Protein AF-A0A7V6BZC9-F1 (afdb_monomer_lite)

Radius of gyration: 15.4 Å; chains: 1; bounding box: 30×30×42 Å

Sequence (79 aa):
FDDDIYLLWDELAMPPFSFFDDGSLASEQQFYQLTVVQLLVNEQQTATNVQAIANKLQSLLEKTPKSFGWQILEDLRDL

Foldseek 3Di:
DPPQKDKDKAWDPDDPDQADPVRHGPRVDIDIDIDIGGDDPDPPDDDDDPVVVLVVVVVVQVPDPPVDDDDDCPDPDDD

Structure (mmCIF, N/CA/C/O backbone):
data_AF-A0A7V6BZC9-F1
#
_entry.id   AF-A0A7V6BZC9-F1
#
loop_
_atom_site.group_PDB
_atom_site.id
_atom_site.type_symbol
_atom_site.label_atom_id
_atom_site.label_alt_id
_atom_site.label_comp_id
_atom_site.label_asym_id
_atom_site.label_entity_id
_atom_site.label_seq_id
_atom_site.pdbx_PDB_ins_code
_atom_site.Cartn_x
_atom_site.Cartn_y
_atom_site.Cartn_z
_atom_site.occupancy
_atom_site.B_iso_or_equiv
_atom_site.auth_seq_id
_atom_site.auth_comp_id
_atom_site.auth_asym_id
_atom_site.auth_atom_id
_atom_site.pdbx_PDB_model_num
ATOM 1 N N . PHE A 1 1 ? -3.299 -4.935 11.044 1.00 73.38 1 PHE A N 1
ATOM 2 C CA . PHE A 1 1 ? -3.046 -3.765 11.903 1.00 73.38 1 PHE A CA 1
ATOM 3 C C . PHE A 1 1 ? -3.437 -4.167 13.321 1.00 73.38 1 PHE A C 1
ATOM 5 O O . PHE A 1 1 ? -3.452 -5.368 13.564 1.00 73.38 1 PHE A O 1
ATOM 12 N N . ASP A 1 2 ? -3.635 -3.230 14.246 1.00 72.31 2 ASP A N 1
ATOM 13 C CA . ASP A 1 2 ? -4.165 -3.548 15.582 1.00 72.31 2 ASP A CA 1
ATOM 14 C C . ASP A 1 2 ? -5.648 -3.964 15.467 1.00 72.31 2 ASP A C 1
ATOM 16 O O . ASP A 1 2 ? -6.216 -3.872 14.371 1.00 72.31 2 ASP A O 1
ATOM 20 N N . ASP A 1 3 ? -6.257 -4.439 16.557 1.00 75.31 3 ASP A N 1
ATOM 21 C CA . ASP A 1 3 ? -7.685 -4.782 16.570 1.00 75.31 3 ASP A CA 1
ATOM 22 C C . ASP A 1 3 ? -8.521 -3.567 16.111 1.00 75.31 3 ASP A C 1
ATOM 24 O O . ASP A 1 3 ? -8.194 -2.420 16.419 1.00 75.31 3 ASP A O 1
ATOM 28 N N . ASP A 1 4 ? -9.556 -3.817 15.305 1.00 85.31 4 ASP A N 1
ATOM 29 C CA . ASP A 1 4 ? -10.454 -2.819 14.698 1.00 85.31 4 ASP A CA 1
ATOM 30 C C . ASP A 1 4 ? -9.853 -1.878 13.631 1.00 85.31 4 ASP A C 1
ATOM 32 O O . ASP A 1 4 ? -10.548 -0.976 13.151 1.00 85.31 4 ASP A O 1
ATOM 36 N N . ILE A 1 5 ? -8.604 -2.093 13.193 1.00 88.56 5 ILE A N 1
ATOM 37 C CA . ILE A 1 5 ? -8.005 -1.379 12.051 1.00 88.56 5 ILE A CA 1
ATOM 38 C C . ILE A 1 5 ? -7.821 -2.329 10.865 1.00 88.56 5 ILE A C 1
ATOM 40 O O . ILE A 1 5 ? -7.108 -3.336 10.929 1.00 88.56 5 ILE A O 1
ATOM 44 N N . TYR A 1 6 ? -8.400 -1.953 9.732 1.00 90.94 6 TYR A N 1
ATOM 45 C CA . TYR A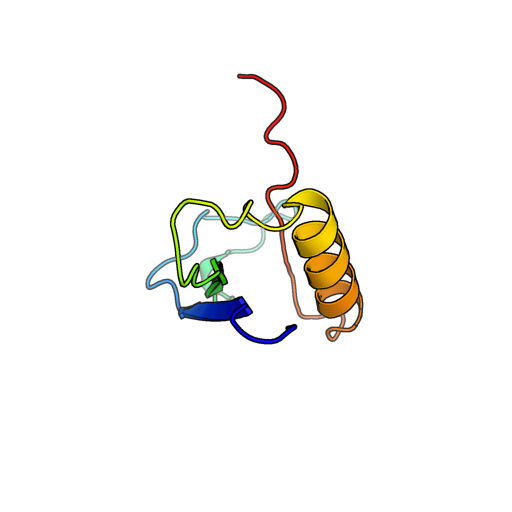 1 6 ? -8.414 -2.728 8.500 1.00 90.94 6 TYR A CA 1
ATOM 46 C C . TYR A 1 6 ? -7.691 -1.970 7.391 1.00 90.94 6 TYR A C 1
ATOM 48 O O . TYR A 1 6 ? -7.880 -0.768 7.224 1.00 90.94 6 TYR A O 1
ATOM 56 N N . LEU A 1 7 ? -6.872 -2.687 6.622 1.00 92.88 7 LEU A N 1
ATOM 57 C CA . LEU A 1 7 ? -6.305 -2.195 5.371 1.00 92.88 7 LEU A CA 1
ATOM 58 C C . LEU A 1 7 ? -7.057 -2.861 4.223 1.00 92.88 7 LEU A C 1
ATOM 60 O O . LEU A 1 7 ? -7.064 -4.088 4.121 1.00 92.88 7 LEU A O 1
ATOM 64 N N . LEU A 1 8 ? -7.681 -2.041 3.390 1.00 95.12 8 LEU A N 1
ATOM 65 C CA . LEU A 1 8 ? -8.345 -2.444 2.161 1.00 95.12 8 LEU A CA 1
ATOM 66 C C . LEU A 1 8 ? -7.441 -2.108 0.973 1.00 95.12 8 LEU A C 1
ATOM 68 O O . LEU A 1 8 ? -6.672 -1.146 1.023 1.00 95.12 8 LEU A O 1
ATOM 72 N N . TRP A 1 9 ? -7.539 -2.920 -0.071 1.00 95.25 9 TRP A N 1
ATOM 73 C CA . TRP A 1 9 ? -6.775 -2.806 -1.307 1.00 95.25 9 TRP A CA 1
ATOM 74 C C . TRP A 1 9 ? -7.692 -3.079 -2.496 1.00 95.25 9 TRP A C 1
ATOM 76 O O . TRP A 1 9 ? -8.152 -4.201 -2.704 1.00 95.25 9 TRP A O 1
ATOM 86 N N . ASP A 1 10 ? -7.971 -2.038 -3.263 1.00 97.06 10 ASP A N 1
ATOM 87 C CA . ASP A 1 10 ? -8.936 -2.087 -4.355 1.00 97.06 10 ASP A CA 1
ATOM 88 C C . ASP A 1 10 ? -8.204 -1.856 -5.676 1.00 97.06 10 ASP A C 1
ATOM 90 O O . ASP A 1 10 ? -7.536 -0.834 -5.842 1.00 97.06 10 ASP A O 1
ATOM 94 N N . GLU A 1 11 ? -8.293 -2.806 -6.611 1.00 97.62 11 GLU A N 1
ATOM 95 C CA . GLU A 1 11 ? -7.703 -2.644 -7.944 1.00 97.62 11 GLU A CA 1
ATOM 96 C C . GLU A 1 11 ? -8.401 -1.496 -8.685 1.00 97.62 11 GLU A C 1
ATOM 98 O O . GLU A 1 11 ? -9.631 -1.432 -8.768 1.00 97.62 11 GLU A O 1
ATOM 103 N N . LEU A 1 12 ? -7.609 -0.582 -9.239 1.00 96.38 12 LEU A N 1
ATOM 104 C CA . LEU A 1 12 ? -8.119 0.506 -10.057 1.00 96.38 12 LEU A CA 1
ATOM 105 C C . LEU A 1 12 ? -8.307 0.029 -11.496 1.00 96.38 12 LEU A C 1
ATOM 107 O O . LEU A 1 12 ? -7.379 -0.465 -12.130 1.00 96.38 12 LEU A O 1
ATOM 111 N N . ALA A 1 13 ? -9.500 0.266 -12.045 1.00 94.38 13 ALA A N 1
ATOM 112 C CA . ALA A 1 13 ? -9.821 -0.088 -13.428 1.00 94.38 13 ALA A CA 1
ATOM 113 C C . ALA A 1 13 ? -8.944 0.642 -14.464 1.00 94.38 13 ALA A C 1
ATOM 115 O O . ALA A 1 13 ? -8.790 0.167 -15.588 1.00 94.38 13 ALA A O 1
ATOM 116 N N . MET A 1 14 ? -8.394 1.806 -14.104 1.00 94.56 14 MET A N 1
ATOM 117 C CA . MET A 1 14 ? -7.434 2.559 -14.910 1.00 94.56 14 MET A CA 1
ATOM 118 C C . MET A 1 14 ? -6.377 3.204 -14.001 1.00 94.56 14 MET A C 1
ATOM 120 O O . MET A 1 14 ? -6.711 3.591 -12.878 1.00 94.56 14 MET A O 1
ATOM 124 N N . PRO A 1 15 ? -5.132 3.374 -14.480 1.00 95.38 15 PRO A N 1
ATOM 125 C CA . PRO A 1 15 ? -4.102 4.102 -13.748 1.00 95.38 15 PRO A CA 1
ATOM 126 C C . PRO A 1 15 ? -4.515 5.548 -13.411 1.00 95.38 15 PRO A C 1
ATOM 128 O O . PRO A 1 15 ? -5.200 6.189 -14.212 1.00 95.38 15 PRO A O 1
ATOM 131 N N . PRO A 1 16 ? -4.057 6.107 -12.275 1.00 90.88 16 PRO A N 1
ATOM 132 C CA . PRO A 1 16 ? -4.374 7.481 -11.871 1.00 90.88 16 PRO A CA 1
ATOM 133 C C . PRO A 1 16 ? -3.625 8.560 -12.680 1.00 90.88 16 PRO A C 1
ATOM 135 O O . PRO A 1 16 ? -3.894 9.749 -12.522 1.00 90.88 16 PRO A O 1
ATOM 138 N N . PHE A 1 17 ? -2.692 8.163 -13.547 1.00 93.69 17 PHE A N 1
ATOM 139 C CA . PHE A 1 17 ? -1.920 9.021 -14.450 1.00 93.69 17 PHE A CA 1
ATOM 140 C C . PHE A 1 17 ? -1.526 8.237 -15.712 1.00 93.69 17 PHE A C 1
ATOM 142 O O . PHE A 1 17 ? -1.620 7.015 -15.731 1.00 93.69 17 PHE A O 1
ATOM 149 N N . SER A 1 18 ? -1.077 8.920 -16.771 1.00 96.06 18 SER A N 1
ATOM 150 C CA . SER A 1 18 ? -0.736 8.262 -18.048 1.00 96.06 18 SER A CA 1
ATOM 151 C C . SER A 1 18 ? 0.712 7.767 -18.132 1.00 96.06 18 SER A C 1
ATOM 153 O O . SER A 1 18 ? 0.961 6.718 -18.725 1.00 96.06 18 SER A O 1
ATOM 155 N N . PHE A 1 19 ? 1.660 8.512 -17.557 1.00 96.44 19 PHE A N 1
ATOM 156 C CA . PHE A 1 19 ? 3.097 8.235 -17.634 1.00 96.44 19 PHE A CA 1
ATOM 157 C C . PHE A 1 19 ? 3.764 8.396 -16.269 1.00 96.44 19 PHE A C 1
ATOM 159 O O . PHE A 1 19 ? 3.364 9.270 -15.500 1.00 96.44 19 PHE A O 1
ATOM 166 N N . PHE A 1 20 ? 4.786 7.589 -15.997 1.00 94.19 20 PHE A N 1
ATOM 167 C CA . PHE A 1 20 ? 5.700 7.798 -14.872 1.00 94.19 20 PHE A CA 1
ATOM 168 C C . PHE A 1 20 ? 6.693 8.938 -15.160 1.00 94.19 20 PHE A C 1
ATOM 170 O O . PHE A 1 20 ? 6.824 9.390 -16.300 1.00 94.19 20 PHE A O 1
ATOM 177 N N . ASP A 1 21 ? 7.440 9.367 -14.137 1.00 91.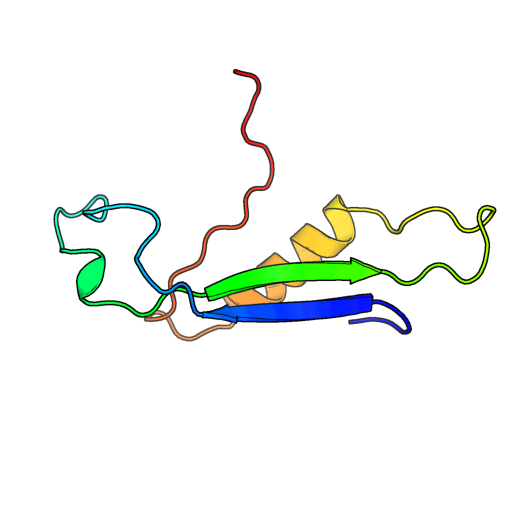38 21 ASP A N 1
ATOM 178 C CA . ASP A 1 21 ? 8.457 10.428 -14.245 1.00 91.38 21 ASP A CA 1
ATOM 179 C C . ASP A 1 21 ? 9.582 10.101 -15.245 1.00 91.38 21 ASP A C 1
ATOM 181 O O . ASP A 1 21 ? 10.223 11.004 -15.785 1.00 91.38 21 ASP A O 1
ATOM 185 N N . ASP A 1 22 ? 9.822 8.817 -15.519 1.00 93.94 22 ASP A N 1
ATOM 186 C CA . ASP A 1 22 ? 10.797 8.346 -16.509 1.00 93.94 22 ASP A CA 1
ATOM 187 C C . ASP A 1 22 ? 10.236 8.268 -17.945 1.00 93.94 22 ASP A C 1
ATOM 189 O O . ASP A 1 22 ? 10.967 7.933 -18.880 1.00 93.94 22 ASP A O 1
ATOM 193 N N . GLY A 1 23 ? 8.954 8.600 -18.135 1.00 95.69 23 GLY A N 1
ATOM 194 C CA . GLY A 1 23 ? 8.259 8.582 -19.421 1.00 95.69 23 GLY A CA 1
ATOM 195 C C . GLY A 1 23 ? 7.666 7.227 -19.820 1.00 95.69 23 GLY A C 1
ATOM 196 O O . GLY A 1 23 ? 7.075 7.133 -20.899 1.00 95.69 23 GLY A O 1
ATOM 197 N N . SER A 1 24 ? 7.791 6.188 -18.989 1.00 96.44 24 SER A N 1
ATOM 198 C CA . SER A 1 24 ? 7.136 4.894 -19.228 1.00 96.44 24 SER A CA 1
ATOM 199 C C . SER A 1 24 ? 5.615 4.974 -19.033 1.00 96.44 24 SER A C 1
ATOM 201 O O . SER A 1 24 ? 5.107 5.847 -18.324 1.00 96.44 24 SER A O 1
ATOM 203 N N . LEU A 1 25 ? 4.862 4.084 -19.690 1.00 97.44 25 LEU A N 1
ATOM 204 C CA . LEU A 1 25 ? 3.398 4.078 -19.637 1.00 97.44 25 LEU A CA 1
ATOM 205 C C . LEU A 1 25 ? 2.888 3.481 -18.325 1.00 97.44 25 LEU A C 1
ATOM 207 O O . LEU A 1 25 ? 3.189 2.339 -17.982 1.00 97.44 25 LEU A O 1
ATOM 211 N N . ALA A 1 26 ? 2.002 4.206 -17.645 1.00 96.12 26 ALA A N 1
ATOM 212 C CA . ALA A 1 26 ? 1.355 3.706 -16.437 1.00 96.12 26 ALA A CA 1
ATOM 213 C C . ALA A 1 26 ? 0.486 2.470 -16.718 1.00 96.12 26 ALA A C 1
ATOM 215 O O . ALA A 1 26 ? 0.416 1.563 -15.900 1.00 96.12 26 ALA A O 1
ATOM 216 N N . SER A 1 27 ? -0.121 2.371 -17.904 1.00 96.38 27 SER A N 1
ATOM 217 C CA . SER A 1 27 ? -0.960 1.227 -18.297 1.00 96.38 27 SER A CA 1
ATOM 218 C C . SER A 1 27 ? -0.239 -0.125 -18.313 1.00 96.38 27 SER A C 1
ATOM 220 O O . SER A 1 27 ? -0.892 -1.154 -18.456 1.00 96.38 27 SER A O 1
ATOM 222 N N . GLU A 1 28 ? 1.090 -0.140 -18.204 1.00 95.88 28 GLU A N 1
ATOM 223 C CA . GLU A 1 28 ? 1.886 -1.366 -18.099 1.00 95.88 28 GLU A CA 1
ATOM 224 C C . GLU A 1 28 ? 1.898 -1.958 -16.678 1.00 95.88 28 GLU A C 1
ATOM 226 O O . GLU A 1 28 ? 2.385 -3.071 -16.486 1.00 95.88 28 GLU A O 1
ATOM 231 N N . GLN A 1 29 ? 1.367 -1.239 -15.683 1.00 96.06 29 GLN A N 1
ATOM 232 C CA . GLN A 1 29 ? 1.332 -1.652 -14.279 1.00 96.06 29 GLN A CA 1
ATOM 233 C C . GLN A 1 29 ? -0.108 -1.849 -13.784 1.00 96.06 29 GLN A C 1
ATOM 235 O O . GLN A 1 29 ? -1.054 -1.260 -14.306 1.00 96.06 29 GLN A O 1
ATOM 240 N N . GLN A 1 30 ? -0.269 -2.659 -12.734 1.00 96.88 30 GLN A N 1
ATOM 241 C CA . GLN A 1 30 ? -1.526 -2.768 -11.990 1.00 96.88 30 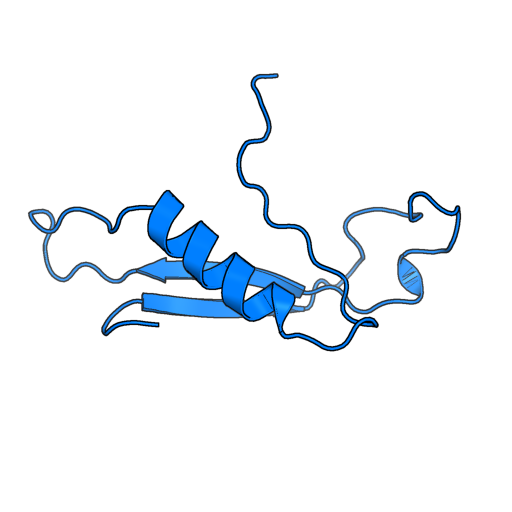GLN A CA 1
ATOM 242 C C . GLN A 1 30 ? -1.516 -1.800 -10.810 1.00 96.88 30 GLN A C 1
ATOM 244 O O . GLN A 1 30 ? -0.552 -1.760 -10.045 1.00 96.88 30 GLN A O 1
ATOM 249 N N . PHE A 1 31 ? -2.599 -1.045 -10.644 1.00 96.38 31 PHE A N 1
ATOM 250 C CA . PHE A 1 31 ? -2.727 -0.061 -9.573 1.00 96.38 31 PHE A CA 1
ATOM 251 C C . PHE A 1 31 ? -3.746 -0.514 -8.544 1.00 96.38 31 PHE A C 1
ATOM 253 O O . PHE A 1 31 ? -4.817 -1.000 -8.895 1.00 96.38 31 PHE A O 1
ATOM 260 N N . TYR A 1 32 ? -3.423 -0.287 -7.274 1.00 96.50 32 TYR A N 1
ATOM 261 C CA . TYR A 1 32 ? -4.309 -0.561 -6.153 1.00 96.50 32 TYR A CA 1
ATOM 262 C C . TYR A 1 32 ? -4.432 0.694 -5.294 1.00 96.50 32 TYR A C 1
ATOM 264 O O . TYR A 1 32 ? -3.422 1.302 -4.932 1.00 96.50 32 TYR A O 1
ATOM 272 N N . GLN A 1 33 ? -5.658 1.072 -4.946 1.00 94.81 33 GLN A N 1
ATOM 273 C CA . GLN A 1 33 ? -5.909 2.064 -3.909 1.00 94.81 33 GLN A CA 1
ATOM 274 C C . GLN A 1 33 ? -5.849 1.380 -2.547 1.00 94.81 33 GLN A C 1
ATOM 276 O O . GLN A 1 33 ? -6.549 0.398 -2.307 1.00 94.81 33 GLN A O 1
ATOM 281 N N . LEU A 1 34 ? -5.035 1.921 -1.644 1.00 93.62 34 LEU A N 1
ATOM 282 C CA . LEU A 1 34 ? -4.972 1.469 -0.260 1.00 93.62 34 LEU A CA 1
ATOM 283 C C . LEU A 1 34 ? -5.828 2.374 0.625 1.00 93.62 34 LEU A C 1
ATOM 285 O O . LEU A 1 34 ? -5.624 3.587 0.650 1.00 93.62 34 LEU A O 1
ATOM 289 N N . THR A 1 35 ? -6.757 1.780 1.373 1.00 92.06 35 THR A N 1
ATOM 290 C CA . THR A 1 35 ? -7.651 2.506 2.286 1.00 92.06 35 THR A CA 1
ATOM 291 C C . THR A 1 35 ? -7.532 1.930 3.691 1.00 92.06 35 THR A C 1
ATOM 293 O O . THR A 1 35 ? -7.718 0.730 3.884 1.00 92.06 35 THR A O 1
ATOM 296 N N . VAL A 1 36 ? -7.246 2.772 4.688 1.00 89.88 36 VAL A N 1
ATOM 297 C CA . VAL A 1 36 ? -7.272 2.356 6.097 1.00 89.88 36 VAL A CA 1
ATOM 298 C C . VAL A 1 36 ? -8.618 2.718 6.710 1.00 89.88 36 VAL A C 1
ATOM 300 O O . VAL A 1 36 ? -9.030 3.876 6.679 1.00 89.88 36 VAL A O 1
ATOM 303 N N . VAL A 1 37 ? -9.288 1.725 7.287 1.00 89.44 37 VAL A N 1
ATOM 304 C CA . VAL A 1 37 ? -10.570 1.877 7.980 1.00 89.44 37 VAL A CA 1
ATOM 305 C C . VAL A 1 37 ? -10.379 1.510 9.443 1.00 89.44 37 VAL A C 1
ATOM 307 O O . VAL A 1 37 ? -9.861 0.439 9.747 1.00 89.44 37 VAL A O 1
ATOM 310 N N . GLN A 1 38 ? -10.823 2.378 10.347 1.00 86.38 38 GLN A N 1
ATOM 311 C CA . GLN A 1 38 ? -10.892 2.084 11.774 1.00 86.38 38 GLN A CA 1
ATOM 312 C C . GLN A 1 38 ? -12.354 2.019 12.209 1.00 86.38 38 GLN A C 1
ATOM 314 O O . GLN A 1 38 ? -13.110 2.964 11.977 1.00 86.38 38 GLN A O 1
ATOM 319 N N . LEU A 1 39 ? -12.744 0.919 12.848 1.00 86.12 39 LEU A N 1
ATOM 320 C CA . LEU A 1 39 ? -14.052 0.811 13.483 1.00 86.12 39 LEU A CA 1
ATOM 321 C C . LEU A 1 39 ? -13.977 1.394 14.896 1.00 86.12 39 LEU A C 1
ATOM 323 O O . LEU A 1 39 ? -13.102 1.040 15.682 1.00 86.12 39 LEU A O 1
ATOM 327 N N . LEU A 1 40 ? -14.904 2.296 15.209 1.00 84.38 40 LEU A N 1
ATOM 328 C CA . LEU A 1 40 ? -15.079 2.857 16.544 1.00 84.38 40 LEU A CA 1
ATOM 329 C C . LEU A 1 40 ? -16.415 2.343 17.094 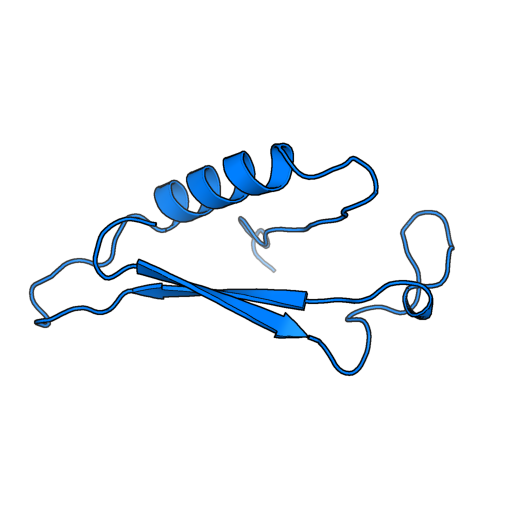1.00 84.38 40 LEU A C 1
ATOM 331 O O . LEU A 1 40 ? -17.469 2.530 16.490 1.00 84.38 40 LEU A O 1
ATOM 335 N N . VAL A 1 41 ? -16.357 1.654 18.228 1.00 80.44 41 VAL A N 1
ATOM 336 C CA . VAL A 1 41 ? -17.482 1.070 18.966 1.00 80.44 41 VAL A CA 1
ATOM 337 C C . VAL A 1 41 ? -18.363 2.150 19.608 1.00 80.44 41 VAL A C 1
ATOM 339 O O . VAL A 1 41 ? -19.565 1.942 19.763 1.00 80.44 41 VAL A O 1
ATOM 342 N N . ASN A 1 42 ? -17.803 3.304 19.986 1.00 79.19 42 ASN A N 1
ATOM 343 C CA . ASN A 1 42 ? -18.579 4.457 20.453 1.00 79.19 42 ASN A CA 1
ATOM 344 C C . ASN A 1 42 ? -17.924 5.789 20.062 1.00 79.19 42 ASN A C 1
ATOM 346 O O . ASN A 1 42 ? -16.723 5.857 19.821 1.00 79.19 42 ASN A O 1
ATOM 350 N N . GLU A 1 43 ? -18.721 6.860 20.037 1.00 67.25 43 GLU A N 1
ATOM 351 C CA . GLU A 1 43 ? -18.270 8.210 19.663 1.00 67.25 43 GLU A CA 1
ATOM 352 C C . GLU A 1 43 ? -17.239 8.806 20.636 1.00 67.25 43 GLU A C 1
ATOM 354 O O . GLU A 1 43 ? -16.545 9.756 20.282 1.00 67.25 43 GLU A O 1
ATOM 359 N N . GLN A 1 44 ? -17.113 8.270 21.859 1.00 68.88 44 GLN A N 1
ATOM 360 C CA . GLN A 1 44 ? -16.086 8.709 22.809 1.00 68.88 44 GLN A CA 1
ATOM 361 C C . GLN A 1 44 ? -14.703 8.105 22.524 1.00 68.88 44 GLN A C 1
ATOM 363 O O . GLN A 1 44 ? -13.720 8.546 23.124 1.00 68.88 44 GLN A O 1
ATOM 368 N N . GLN A 1 45 ? -14.595 7.111 21.637 1.00 69.25 45 GLN A N 1
ATOM 369 C CA . GLN A 1 45 ? -13.302 6.625 21.176 1.00 69.25 45 GLN A CA 1
ATOM 370 C C . GLN A 1 45 ? -12.688 7.640 20.215 1.00 69.25 45 GLN A C 1
ATOM 372 O O . GLN A 1 45 ? -13.234 7.949 19.159 1.00 69.25 45 GLN A O 1
ATOM 377 N N . THR A 1 46 ? -11.516 8.150 20.573 1.00 67.75 46 THR A N 1
ATOM 378 C CA . THR A 1 46 ? -10.736 9.000 19.677 1.00 67.75 46 THR A CA 1
ATOM 379 C C . THR A 1 46 ? -10.168 8.154 18.541 1.00 67.75 46 THR A C 1
ATOM 381 O O . THR A 1 46 ? -9.608 7.083 18.788 1.00 67.75 46 THR A O 1
ATOM 384 N N . ALA A 1 47 ? -10.270 8.648 17.305 1.00 67.88 47 ALA A N 1
ATOM 385 C CA . ALA A 1 47 ? -9.586 8.046 16.166 1.00 67.88 47 ALA A CA 1
ATOM 386 C C . ALA A 1 47 ? -8.079 7.914 16.449 1.00 67.88 47 ALA A C 1
ATOM 388 O O . ALA A 1 47 ? -7.460 8.793 17.060 1.00 67.88 47 ALA A O 1
ATOM 389 N N . THR A 1 48 ? -7.485 6.807 16.008 1.00 69.44 48 THR A N 1
ATOM 390 C CA . THR A 1 48 ? -6.044 6.568 16.128 1.00 69.44 48 THR A CA 1
ATOM 391 C C . THR A 1 48 ? -5.266 7.670 15.408 1.00 69.44 48 THR A C 1
ATOM 393 O O . THR A 1 48 ? -5.728 8.236 14.418 1.00 69.44 48 THR A O 1
ATOM 396 N N . ASN A 1 49 ? -4.057 7.970 15.894 1.00 78.31 49 ASN A N 1
ATOM 397 C CA . ASN A 1 49 ? -3.165 8.938 15.264 1.00 78.31 49 ASN A CA 1
ATOM 398 C C . ASN A 1 49 ? -2.887 8.535 13.802 1.00 78.31 49 ASN A C 1
ATOM 400 O O . ASN A 1 49 ? -2.155 7.576 13.547 1.00 78.31 49 ASN A O 1
ATOM 404 N N . VAL A 1 50 ? -3.466 9.286 12.860 1.00 80.88 50 VAL A N 1
ATOM 405 C CA . VAL A 1 50 ? -3.321 9.078 11.412 1.00 80.88 50 VAL A CA 1
ATOM 406 C C . VAL A 1 50 ? -1.848 9.018 11.017 1.00 80.88 50 VAL A C 1
ATOM 408 O O . VAL A 1 50 ? -1.471 8.117 10.278 1.00 80.88 50 VAL A O 1
ATOM 411 N N . GLN A 1 51 ? -0.994 9.873 11.590 1.00 83.69 51 GLN A N 1
ATOM 412 C CA . GLN A 1 51 ? 0.447 9.843 11.325 1.00 83.69 51 GLN A CA 1
ATOM 413 C C . GLN A 1 51 ? 1.088 8.528 11.778 1.00 83.69 51 GLN A C 1
ATOM 415 O O . GLN A 1 51 ? 1.956 7.987 11.103 1.00 83.69 51 GLN A O 1
ATOM 420 N N . ALA A 1 52 ? 0.667 7.979 12.921 1.00 85.00 52 ALA A N 1
ATOM 421 C CA . ALA A 1 52 ? 1.198 6.703 13.397 1.00 85.00 52 ALA A CA 1
ATOM 422 C C . ALA A 1 52 ? 0.778 5.540 12.484 1.00 85.00 52 ALA A C 1
ATOM 424 O O . ALA A 1 52 ? 1.577 4.636 12.234 1.00 85.00 52 ALA A O 1
ATOM 425 N N . ILE A 1 53 ? -0.454 5.573 11.964 1.00 86.81 53 ILE A N 1
ATOM 426 C CA . ILE A 1 53 ? -0.938 4.611 10.965 1.00 86.81 53 ILE A CA 1
ATOM 427 C C . ILE A 1 53 ? -0.156 4.754 9.661 1.00 86.81 53 ILE A C 1
ATOM 429 O O . ILE A 1 53 ? 0.278 3.741 9.115 1.00 86.81 53 ILE A O 1
ATOM 433 N N . ALA A 1 54 ? 0.036 5.982 9.188 1.00 86.81 54 ALA A N 1
ATOM 434 C CA . ALA A 1 54 ? 0.730 6.280 7.945 1.00 86.81 54 ALA A CA 1
ATOM 435 C C . ALA A 1 54 ? 2.197 5.812 8.017 1.00 86.81 54 ALA A C 1
ATOM 437 O O . ALA A 1 54 ? 2.596 4.954 7.232 1.00 86.81 54 ALA A O 1
ATOM 438 N N . ASN A 1 55 ? 2.914 6.150 9.097 1.00 88.88 55 ASN A N 1
ATOM 439 C CA . ASN A 1 55 ? 4.262 5.638 9.382 1.00 88.88 55 ASN A CA 1
ATOM 440 C C . ASN A 1 55 ? 4.318 4.096 9.427 1.00 88.88 55 ASN A C 1
ATOM 442 O O . ASN A 1 55 ? 5.267 3.474 8.939 1.00 88.88 55 ASN A O 1
ATOM 446 N N . LYS A 1 56 ? 3.312 3.448 10.036 1.00 90.56 56 LYS A N 1
ATOM 447 C CA . LYS A 1 56 ? 3.224 1.978 10.101 1.00 90.56 56 LYS A CA 1
ATOM 448 C C . LYS A 1 56 ? 3.002 1.385 8.709 1.00 90.56 56 LYS A C 1
ATOM 450 O O . LYS A 1 56 ? 3.650 0.394 8.377 1.00 90.56 56 LYS A O 1
ATOM 455 N N . LEU A 1 57 ? 2.128 1.985 7.900 1.00 91.19 57 LEU A N 1
ATOM 456 C CA . LEU A 1 57 ? 1.877 1.579 6.518 1.00 91.19 57 LEU A CA 1
ATOM 457 C C . LEU A 1 57 ? 3.126 1.775 5.652 1.00 91.19 57 LEU A C 1
ATOM 459 O O . LEU A 1 57 ? 3.515 0.844 4.952 1.00 91.19 57 LEU A O 1
ATOM 463 N N . GLN A 1 58 ? 3.803 2.917 5.768 1.00 92.25 58 GLN A N 1
ATOM 464 C CA . GLN A 1 58 ? 5.061 3.189 5.080 1.00 92.25 58 GLN A CA 1
ATOM 465 C C . GLN A 1 58 ? 6.105 2.120 5.406 1.00 92.25 58 GLN A C 1
ATOM 467 O O . GLN A 1 58 ? 6.662 1.509 4.500 1.00 92.25 58 GLN A O 1
ATOM 472 N N . SER A 1 59 ? 6.310 1.803 6.688 1.00 93.19 59 SER A N 1
ATOM 473 C CA . SER A 1 59 ? 7.270 0.768 7.097 1.00 93.19 59 SER A CA 1
ATOM 474 C C . SER A 1 59 ? 6.939 -0.629 6.545 1.00 93.19 59 SER A C 1
ATOM 476 O O . SER A 1 59 ? 7.830 -1.470 6.392 1.00 93.19 59 SER A O 1
ATOM 478 N N . LEU A 1 60 ? 5.663 -0.915 6.265 1.00 92.94 60 LEU A N 1
ATOM 479 C CA . LEU A 1 60 ? 5.253 -2.151 5.594 1.00 92.94 60 LEU A CA 1
ATOM 480 C C . LEU A 1 60 ? 5.543 -2.094 4.090 1.00 92.94 60 LEU A C 1
ATOM 482 O O . LEU A 1 60 ? 6.081 -3.058 3.548 1.00 92.94 60 LEU A O 1
ATOM 486 N N . LEU A 1 61 ? 5.239 -0.971 3.440 1.00 93.75 61 LEU A N 1
ATOM 487 C CA . LEU A 1 61 ? 5.498 -0.753 2.016 1.00 93.75 61 LEU A CA 1
ATOM 488 C C . LEU A 1 61 ? 6.999 -0.710 1.695 1.00 93.75 61 LEU A C 1
ATOM 490 O O . LEU A 1 61 ? 7.431 -1.242 0.685 1.00 93.75 61 LEU A O 1
ATOM 494 N N . GLU A 1 62 ? 7.843 -0.193 2.583 1.00 95.12 62 GLU A N 1
ATOM 495 C CA . GLU A 1 62 ? 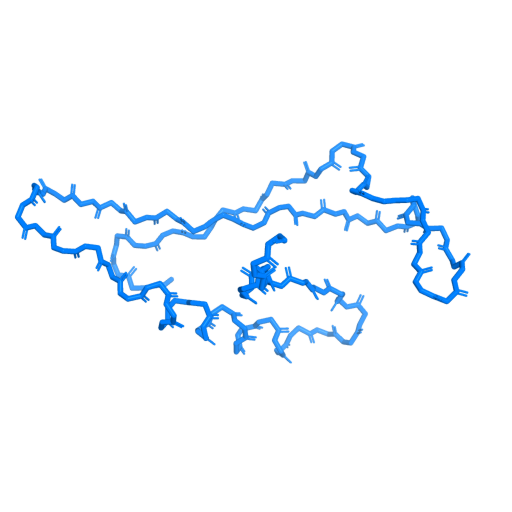9.305 -0.217 2.415 1.00 95.12 62 GLU A CA 1
ATOM 496 C C . GLU A 1 62 ? 9.897 -1.638 2.382 1.00 95.12 62 GLU A C 1
ATOM 498 O O . GLU A 1 62 ? 11.019 -1.838 1.914 1.00 95.12 62 GLU A O 1
ATOM 503 N N . LYS A 1 63 ? 9.155 -2.641 2.867 1.00 96.50 63 LYS A N 1
ATOM 504 C CA . LYS A 1 63 ? 9.572 -4.052 2.855 1.00 96.50 63 LYS A CA 1
ATOM 505 C C . LYS A 1 63 ? 9.116 -4.798 1.604 1.00 96.50 63 LYS A C 1
ATOM 507 O O . LYS A 1 63 ? 9.479 -5.966 1.447 1.00 96.50 63 LYS A O 1
ATOM 512 N N . THR A 1 64 ? 8.319 -4.180 0.731 1.00 95.38 64 THR A N 1
ATOM 513 C CA . THR A 1 64 ? 7.904 -4.822 -0.520 1.00 95.38 64 THR A CA 1
ATOM 514 C C . THR A 1 64 ? 9.092 -4.961 -1.480 1.00 95.38 64 THR A C 1
ATOM 516 O O . THR A 1 64 ? 10.074 -4.221 -1.371 1.00 95.38 64 THR A O 1
ATOM 519 N N . PRO A 1 65 ? 9.049 -5.904 -2.441 1.00 97.12 65 PRO A N 1
ATOM 520 C CA . PRO A 1 65 ? 10.071 -5.998 -3.480 1.00 97.12 65 PRO A CA 1
ATOM 521 C C . PRO A 1 65 ? 10.270 -4.666 -4.211 1.00 97.12 65 PRO A C 1
ATOM 523 O O . PRO A 1 65 ? 9.326 -3.902 -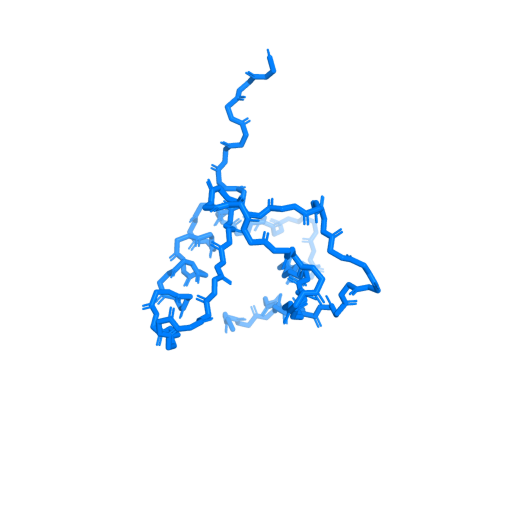4.378 1.00 97.12 65 PRO A O 1
ATOM 526 N N . LYS A 1 66 ? 11.481 -4.419 -4.726 1.00 92.69 66 LYS A N 1
ATOM 527 C CA . LYS A 1 66 ? 11.824 -3.164 -5.426 1.00 92.69 66 LYS A CA 1
ATOM 528 C C . LYS A 1 66 ? 10.961 -2.862 -6.657 1.00 92.69 66 LYS A C 1
ATOM 530 O O . LYS A 1 66 ? 10.909 -1.719 -7.082 1.00 92.69 66 LYS A O 1
ATOM 535 N N . SER A 1 67 ? 10.334 -3.878 -7.246 1.00 92.44 67 SER A N 1
ATOM 536 C CA . SER A 1 67 ? 9.404 -3.723 -8.368 1.00 92.44 67 SER A CA 1
ATOM 537 C C . SER A 1 67 ? 8.041 -3.166 -7.949 1.00 92.44 67 SER A C 1
ATOM 539 O O . SER A 1 67 ? 7.232 -2.854 -8.813 1.00 92.44 67 SER A O 1
ATOM 541 N N . PHE A 1 68 ? 7.755 -3.087 -6.647 1.00 94.38 68 PHE A N 1
ATOM 542 C CA . PHE A 1 68 ? 6.493 -2.588 -6.124 1.00 94.38 68 PHE A CA 1
ATOM 543 C C . PHE A 1 68 ? 6.622 -1.090 -5.830 1.00 94.38 68 PHE A C 1
ATOM 545 O O . PHE A 1 68 ? 7.261 -0.685 -4.857 1.00 94.38 68 PHE A O 1
ATOM 552 N N . GLY A 1 69 ? 6.043 -0.273 -6.708 1.00 92.50 69 GLY A N 1
ATOM 553 C CA . GLY A 1 69 ? 5.915 1.165 -6.498 1.00 92.50 69 GLY A CA 1
ATOM 554 C C . GLY A 1 69 ? 4.759 1.476 -5.553 1.00 92.50 69 GLY A C 1
ATOM 555 O O . GLY A 1 69 ? 3.729 0.805 -5.573 1.00 92.50 69 GLY A O 1
ATOM 556 N N . TRP A 1 70 ? 4.917 2.504 -4.727 1.00 93.31 70 TRP A N 1
ATOM 557 C CA . TRP A 1 70 ? 3.857 2.994 -3.858 1.00 93.31 70 TRP A CA 1
ATOM 558 C C . TRP A 1 70 ? 4.006 4.495 -3.636 1.00 93.31 70 TRP A C 1
ATOM 560 O O . TRP A 1 70 ? 5.098 5.054 -3.722 1.00 93.31 70 TRP A O 1
ATOM 570 N N . GLN A 1 71 ? 2.886 5.136 -3.328 1.00 88.50 71 GLN A N 1
ATOM 571 C CA . GLN A 1 71 ? 2.832 6.525 -2.909 1.00 88.50 71 GLN A CA 1
ATOM 572 C C . GLN A 1 71 ? 1.787 6.621 -1.800 1.00 88.50 71 GLN A C 1
ATOM 574 O O . GLN A 1 71 ? 0.621 6.301 -2.021 1.00 88.50 71 GLN A O 1
ATOM 579 N N . ILE A 1 72 ? 2.207 7.032 -0.604 1.00 84.12 72 ILE A N 1
ATOM 580 C CA . ILE A 1 72 ? 1.276 7.438 0.450 1.00 84.12 72 ILE A CA 1
ATOM 581 C C . ILE A 1 72 ? 1.137 8.952 0.333 1.00 84.12 72 ILE A C 1
ATOM 583 O O . ILE A 1 72 ? 2.134 9.669 0.266 1.00 84.12 72 ILE A O 1
ATOM 587 N N . LEU A 1 73 ? -0.100 9.437 0.295 1.00 69.44 73 LEU A N 1
ATOM 588 C CA . LEU A 1 73 ? -0.399 10.862 0.384 1.00 69.44 73 LEU A CA 1
ATOM 589 C C . LEU A 1 73 ? -0.255 11.304 1.848 1.00 69.44 73 LEU A C 1
ATOM 591 O O . LEU A 1 73 ? -1.246 11.559 2.527 1.00 69.44 73 LEU A O 1
ATOM 595 N N . GLU A 1 74 ? 0.973 11.332 2.361 1.00 61.75 74 GLU A N 1
ATOM 596 C CA . GLU A 1 74 ? 1.282 12.056 3.595 1.00 61.75 74 GLU A CA 1
ATOM 597 C C . GLU A 1 74 ? 1.554 13.506 3.189 1.00 61.75 74 GLU A C 1
ATOM 599 O O . GLU A 1 74 ? 2.561 13.791 2.547 1.00 61.75 74 GLU A O 1
ATOM 604 N N . ASP A 1 75 ? 0.609 14.402 3.472 1.00 50.31 75 ASP A N 1
ATOM 605 C CA . ASP A 1 75 ? 0.651 15.818 3.093 1.00 50.31 75 ASP A CA 1
ATOM 606 C C . ASP A 1 75 ? 0.798 16.087 1.583 1.00 50.31 75 ASP A C 1
ATOM 608 O O . ASP A 1 75 ? 1.873 16.400 1.055 1.00 50.31 75 ASP A O 1
ATOM 612 N N . LEU A 1 76 ? -0.346 16.163 0.891 1.00 46.00 76 LEU A N 1
ATOM 613 C CA . LEU A 1 76 ? -0.486 17.215 -0.117 1.00 46.00 76 LEU A CA 1
ATOM 614 C C . LEU A 1 76 ? -0.368 18.547 0.639 1.00 46.00 76 LEU A C 1
ATOM 616 O O . LEU A 1 76 ? -1.357 19.055 1.158 1.00 46.00 76 LEU A O 1
ATOM 620 N N . ARG A 1 77 ? 0.867 19.051 0.774 1.00 46.31 77 ARG A N 1
ATOM 621 C CA . ARG A 1 77 ? 1.153 20.412 1.247 1.00 46.31 77 ARG A CA 1
ATOM 622 C C . ARG A 1 77 ? 0.178 21.380 0.573 1.00 46.31 77 ARG A C 1
ATOM 624 O O . ARG A 1 77 ? -0.071 21.220 -0.620 1.00 46.31 77 ARG A O 1
ATOM 631 N N . ASP A 1 78 ? -0.352 22.310 1.372 1.00 43.66 78 ASP A N 1
ATOM 632 C CA . ASP A 1 78 ? -1.414 23.265 1.033 1.00 43.66 78 ASP A CA 1
ATOM 633 C C . ASP A 1 78 ? -1.408 23.697 -0.445 1.00 43.66 78 ASP A C 1
ATOM 635 O O . ASP A 1 78 ? -0.359 24.054 -0.988 1.00 43.66 78 ASP A O 1
ATOM 639 N N . LEU A 1 79 ? -2.597 23.655 -1.063 1.00 47.06 79 LEU A N 1
ATOM 640 C CA . LEU A 1 79 ? -2.875 24.159 -2.416 1.00 47.06 79 LEU A CA 1
ATOM 641 C C . LEU A 1 79 ? -2.338 25.580 -2.644 1.00 47.06 79 LEU A C 1
ATOM 643 O O . LEU A 1 79 ? -2.548 26.442 -1.758 1.00 47.06 79 LEU A O 1
#

pLDDT: mean 85.85, std 13.6, range [43.66, 97.62]

Secondary structure (DSSP, 8-state):
--TTEEEEEEE-SS-SSSB-TTS-BGGGS--EEEEEEE--SSTTSPPP-HHHHHHHHHHHHTTS-TT------S-----